Protein AF-A0A2S9GQI5-F1 (afdb_monomer)

Secondary structure (DSSP, 8-state):
--PPPP---SSPPPP------SS--HHHHHHHHHHHHHHHHHHHHHS-HHHHHHHIIIIIH---HHHHTT-

pLDDT: mean 85.16, std 12.0, range [52.06, 97.69]

Structure (mmCIF, N/CA/C/O backbone):
data_AF-A0A2S9GQI5-F1
#
_entry.id   AF-A0A2S9GQI5-F1
#
loop_
_atom_site.group_PDB
_atom_site.id
_atom_site.type_symbol
_atom_site.label_atom_id
_atom_site.label_alt_id
_atom_site.label_comp_id
_atom_site.label_asym_id
_atom_site.label_entity_id
_atom_site.label_seq_id
_atom_site.pdbx_PDB_ins_code
_atom_site.Cartn_x
_atom_site.Cartn_y
_atom_site.Cartn_z
_atom_site.occupancy
_atom_site.B_iso_or_equiv
_atom_site.auth_seq_id
_atom_site.auth_comp_id
_atom_site.auth_asym_id
_atom_site.auth_atom_id
_atom_site.pdbx_PDB_model_num
ATOM 1 N N . ALA A 1 1 ? 26.883 -18.680 3.373 1.00 52.06 1 ALA A N 1
ATOM 2 C CA . ALA A 1 1 ? 26.311 -19.559 2.334 1.00 52.06 1 ALA A CA 1
ATOM 3 C C . ALA A 1 1 ? 27.351 -19.738 1.234 1.00 52.06 1 ALA A C 1
ATOM 5 O O . ALA A 1 1 ? 27.895 -18.741 0.779 1.00 52.06 1 ALA A O 1
ATOM 6 N N . ALA A 1 2 ? 27.708 -20.973 0.873 1.00 59.69 2 ALA A N 1
ATOM 7 C CA . ALA A 1 2 ? 28.675 -21.225 -0.196 1.00 59.69 2 ALA A CA 1
ATOM 8 C C . ALA A 1 2 ? 27.983 -21.048 -1.557 1.00 59.69 2 ALA A C 1
ATOM 10 O O . ALA A 1 2 ? 27.059 -21.792 -1.877 1.00 59.69 2 ALA A O 1
ATOM 11 N N . HIS A 1 3 ? 28.397 -20.045 -2.332 1.00 69.12 3 HIS A N 1
ATOM 12 C CA . HIS A 1 3 ? 27.864 -19.799 -3.670 1.00 69.12 3 HIS A CA 1
ATOM 13 C C . HIS A 1 3 ? 28.379 -20.886 -4.619 1.00 69.12 3 HIS A C 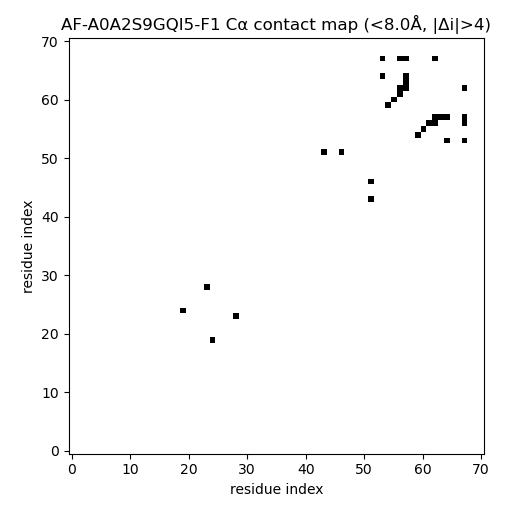1
ATOM 15 O O . HIS A 1 3 ? 29.590 -21.055 -4.784 1.00 69.12 3 HIS A O 1
ATOM 21 N N . ARG A 1 4 ? 27.471 -21.648 -5.231 1.00 72.31 4 ARG A N 1
ATOM 22 C CA . ARG A 1 4 ? 27.830 -22.613 -6.274 1.00 72.31 4 ARG A CA 1
ATOM 23 C C . ARG A 1 4 ? 28.162 -21.825 -7.540 1.00 72.31 4 ARG A C 1
ATOM 25 O O . ARG A 1 4 ? 27.392 -20.960 -7.942 1.00 72.31 4 ARG A O 1
ATOM 32 N N . ARG A 1 5 ? 29.339 -22.066 -8.119 1.00 68.94 5 ARG A N 1
ATOM 33 C CA . ARG A 1 5 ? 29.705 -21.517 -9.429 1.00 68.94 5 ARG A CA 1
ATOM 34 C C . ARG A 1 5 ? 29.188 -22.480 -10.484 1.00 68.94 5 ARG A C 1
ATOM 36 O O . ARG A 1 5 ? 29.596 -23.638 -10.490 1.00 68.94 5 ARG A O 1
ATOM 43 N N . GLU A 1 6 ? 28.273 -22.017 -11.318 1.00 78.50 6 GLU A N 1
ATOM 44 C CA . GLU A 1 6 ? 27.792 -22.784 -12.460 1.00 78.50 6 GLU A CA 1
ATOM 45 C C . GLU A 1 6 ? 28.730 -22.536 -13.643 1.00 78.50 6 GLU A C 1
ATOM 47 O O . GLU A 1 6 ? 29.055 -21.394 -13.968 1.00 78.50 6 GLU A O 1
ATOM 52 N N . THR A 1 7 ? 29.238 -23.613 -14.240 1.00 76.44 7 THR A N 1
ATOM 53 C CA . THR A 1 7 ? 30.070 -23.535 -15.442 1.00 76.44 7 THR A CA 1
ATOM 54 C C . THR A 1 7 ? 29.143 -23.490 -16.645 1.00 76.44 7 THR A C 1
ATOM 56 O O . THR A 1 7 ? 28.500 -24.487 -16.967 1.00 76.44 7 THR A O 1
ATOM 59 N N . TYR A 1 8 ? 29.065 -22.331 -17.295 1.00 72.69 8 TYR A N 1
ATOM 60 C CA . TYR A 1 8 ? 28.327 -22.188 -18.544 1.00 72.69 8 TYR A CA 1
ATOM 61 C C . TYR A 1 8 ? 28.977 -23.071 -19.620 1.00 72.69 8 TYR A C 1
ATOM 63 O O . TYR A 1 8 ? 30.185 -22.992 -19.847 1.00 72.69 8 TYR A O 1
ATOM 71 N N . VAL A 1 9 ? 28.193 -23.948 -20.245 1.00 79.06 9 VAL A N 1
ATOM 72 C CA . VAL A 1 9 ? 28.638 -24.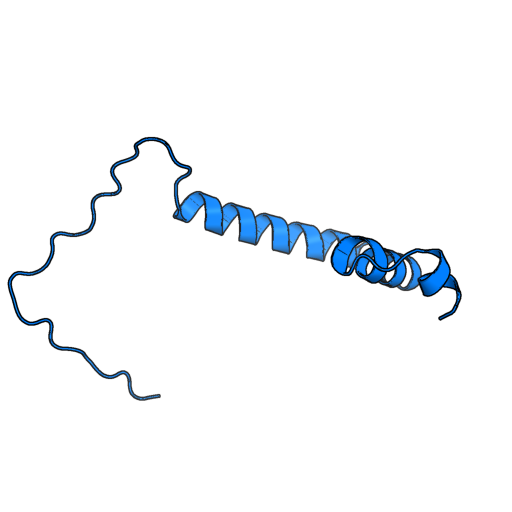822 -21.339 1.00 79.06 9 VAL A CA 1
ATOM 73 C C . VAL A 1 9 ? 28.171 -24.232 -22.667 1.00 79.06 9 VAL A C 1
ATOM 75 O O . VAL A 1 9 ? 26.973 -24.119 -22.899 1.00 79.06 9 VAL A O 1
ATOM 78 N N . GLY A 1 10 ? 29.114 -23.874 -23.541 1.00 79.62 10 GLY A N 1
ATOM 79 C CA . GLY A 1 10 ? 28.837 -23.317 -24.870 1.00 79.62 10 GLY A CA 1
ATOM 80 C C . GLY A 1 10 ? 29.484 -21.953 -25.106 1.00 79.62 10 GLY A C 1
ATOM 81 O O . GLY A 1 10 ? 30.194 -21.436 -24.243 1.00 79.62 10 GLY A O 1
ATOM 82 N N . GLU A 1 11 ? 29.254 -21.390 -26.295 1.00 78.94 11 GLU A N 1
ATOM 83 C CA . GLU A 1 11 ? 29.636 -20.009 -26.608 1.00 78.94 11 GLU A CA 1
ATOM 84 C C . GLU A 1 11 ? 28.949 -19.073 -25.611 1.00 78.94 11 GLU A C 1
ATOM 86 O O . GLU A 1 11 ? 27.746 -19.196 -25.360 1.00 78.94 11 GLU A O 1
ATOM 91 N N . TRP A 1 12 ? 29.729 -18.170 -25.017 1.00 78.75 12 TRP A N 1
ATOM 92 C CA . TRP A 1 12 ? 29.207 -17.130 -24.143 1.00 78.75 12 TRP A CA 1
ATOM 93 C C . TRP A 1 12 ? 28.067 -16.401 -24.859 1.00 78.75 12 TRP A C 1
ATOM 95 O O . TRP A 1 12 ? 28.260 -15.880 -25.960 1.00 78.75 12 TRP A O 1
ATOM 105 N N . LEU A 1 13 ? 26.877 -16.383 -24.249 1.00 77.38 13 LEU A N 1
ATOM 106 C CA . LEU A 1 13 ? 25.775 -15.596 -24.789 1.00 77.38 13 LEU A CA 1
ATOM 107 C C . LEU A 1 13 ? 26.224 -14.126 -24.761 1.00 77.38 13 LEU A C 1
ATOM 109 O O . LEU A 1 13 ? 26.654 -13.672 -23.698 1.00 77.38 13 LEU A O 1
ATOM 113 N N . PRO A 1 14 ? 26.172 -13.381 -25.881 1.00 79.56 14 PRO A N 1
ATOM 114 C CA . PRO A 1 14 ? 26.517 -11.967 -25.865 1.00 79.56 14 PRO A CA 1
ATOM 115 C C . PRO A 1 14 ? 25.692 -11.262 -24.793 1.00 79.56 14 PRO A C 1
ATOM 117 O O . PRO A 1 14 ? 24.549 -11.653 -24.532 1.00 79.56 14 PRO A O 1
ATOM 120 N N . GLU A 1 15 ? 26.276 -10.242 -24.159 1.00 76.44 15 GLU A 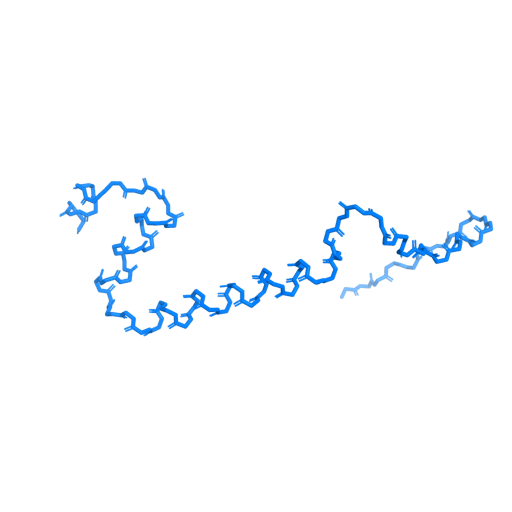N 1
ATOM 121 C CA . GLU A 1 15 ? 25.522 -9.467 -23.180 1.00 76.44 15 GLU A CA 1
ATOM 122 C C . GLU A 1 15 ? 24.213 -8.990 -23.822 1.00 76.44 15 GLU A C 1
ATOM 124 O O . GLU A 1 15 ? 24.239 -8.496 -24.958 1.00 76.44 15 GLU A O 1
ATOM 129 N N . PRO A 1 16 ? 23.066 -9.187 -23.147 1.00 68.69 16 PRO A N 1
ATOM 130 C CA . PRO A 1 16 ? 21.784 -8.793 -23.692 1.00 68.69 16 PRO A CA 1
ATOM 131 C C . PRO A 1 16 ? 21.807 -7.284 -23.920 1.00 68.69 16 PRO A C 1
ATOM 133 O O . PRO A 1 16 ? 21.832 -6.489 -22.981 1.00 68.69 16 PRO A O 1
ATOM 136 N N . VAL A 1 17 ? 21.826 -6.888 -25.191 1.00 69.94 17 VAL A N 1
ATOM 137 C CA . VAL A 1 17 ? 21.720 -5.485 -25.572 1.00 69.94 17 VAL A CA 1
ATOM 138 C C . VAL A 1 17 ? 20.292 -5.070 -25.262 1.00 69.94 17 VAL A C 1
ATOM 140 O O . VAL A 1 17 ? 19.353 -5.641 -25.817 1.00 69.94 17 VAL A O 1
ATOM 143 N N . VAL A 1 18 ? 20.126 -4.091 -24.372 1.00 65.75 18 VAL A N 1
ATOM 144 C CA . VAL A 1 18 ? 18.829 -3.458 -24.119 1.00 65.75 18 VAL A CA 1
ATOM 145 C C . VAL A 1 18 ? 18.440 -2.724 -25.399 1.00 65.75 18 VAL A C 1
ATOM 147 O O . VAL A 1 18 ? 18.789 -1.565 -25.615 1.00 65.75 18 VAL A O 1
ATOM 150 N N . THR A 1 19 ? 17.782 -3.433 -26.313 1.00 62.97 19 THR A N 1
ATOM 151 C CA . THR A 1 19 ? 17.187 -2.844 -27.505 1.00 62.97 19 THR A CA 1
ATOM 152 C C . THR A 1 19 ? 15.998 -2.037 -27.019 1.00 62.97 19 THR A C 1
ATOM 154 O O . THR A 1 19 ? 14.917 -2.584 -26.817 1.00 62.97 19 THR A O 1
ATOM 157 N N . GLY A 1 20 ? 16.224 -0.756 -26.732 1.00 70.69 20 GLY A N 1
ATOM 158 C CA . GLY A 1 20 ? 15.157 0.171 -26.385 1.00 70.69 20 GLY A CA 1
ATOM 159 C C . GLY A 1 20 ? 14.181 0.257 -27.547 1.00 70.69 20 GLY A C 1
ATOM 160 O O . GLY A 1 20 ? 14.452 0.958 -28.514 1.00 70.69 20 GLY A O 1
ATOM 161 N N . LEU A 1 21 ? 13.090 -0.497 -27.464 1.00 61.66 21 LEU A N 1
ATOM 162 C CA . LEU A 1 21 ? 11.965 -0.483 -28.384 1.00 61.66 21 LEU A CA 1
ATOM 163 C C . LEU A 1 21 ? 10.718 -0.811 -27.543 1.00 61.66 21 LEU A C 1
ATOM 165 O O . LEU A 1 21 ? 10.592 -1.900 -26.992 1.00 61.66 21 LEU A O 1
ATOM 169 N N . ASP A 1 22 ? 9.841 0.184 -27.406 1.00 60.34 22 ASP A N 1
ATOM 170 C CA . ASP A 1 22 ? 8.427 0.071 -27.009 1.00 60.34 22 ASP A CA 1
ATOM 171 C C . ASP A 1 22 ? 8.068 -0.165 -25.522 1.00 60.34 22 ASP A C 1
ATOM 173 O O . ASP A 1 22 ? 6.883 -0.268 -25.198 1.00 60.34 22 ASP A O 1
ATOM 177 N N . GLY A 1 23 ? 9.032 -0.169 -24.594 1.00 65.94 23 GLY A N 1
ATOM 178 C CA . GLY A 1 23 ? 8.781 -0.339 -23.152 1.00 65.94 23 GLY A CA 1
ATOM 179 C C . GLY A 1 23 ? 9.630 0.569 -22.258 1.00 65.94 23 GLY A C 1
ATOM 180 O O . GLY A 1 23 ? 10.695 1.033 -22.667 1.00 65.94 23 GLY A O 1
ATOM 181 N N . ALA A 1 24 ? 9.154 0.832 -21.033 1.00 68.06 24 ALA A N 1
ATOM 182 C CA . ALA A 1 24 ? 9.945 1.521 -20.014 1.00 68.06 24 ALA A CA 1
ATOM 183 C C . ALA A 1 24 ? 11.215 0.712 -19.706 1.00 68.06 24 ALA A C 1
ATOM 185 O O . ALA A 1 24 ? 11.157 -0.515 -19.613 1.00 68.06 24 ALA A O 1
ATOM 186 N N . ASP A 1 25 ? 12.351 1.399 -19.553 1.00 78.12 25 ASP A N 1
ATOM 187 C CA . ASP A 1 25 ? 13.604 0.779 -19.120 1.00 78.12 25 ASP A CA 1
ATOM 188 C C . ASP A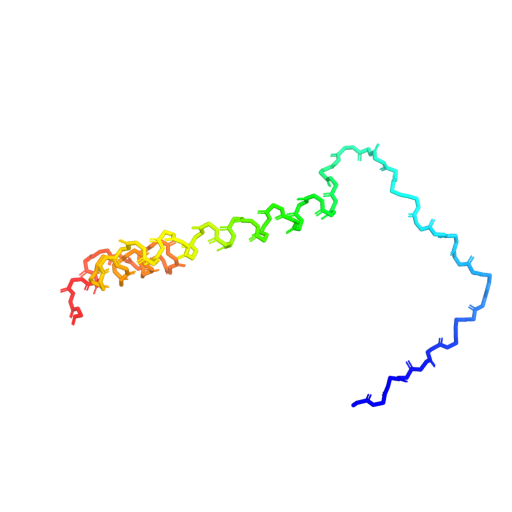 1 25 ? 13.357 -0.025 -17.824 1.00 78.12 25 ASP A C 1
ATOM 190 O O . ASP A 1 25 ? 12.892 0.558 -16.838 1.00 78.12 25 ASP A O 1
ATOM 194 N N . PRO A 1 26 ? 13.635 -1.346 -17.799 1.00 80.12 26 PRO A N 1
ATOM 195 C CA . PRO A 1 26 ? 13.417 -2.174 -16.616 1.00 80.12 26 PRO A CA 1
ATOM 196 C C . PRO A 1 26 ? 14.119 -1.631 -15.369 1.00 80.12 26 PRO A C 1
ATOM 198 O O . PRO A 1 26 ? 13.575 -1.732 -14.269 1.00 80.12 26 PRO A O 1
ATOM 201 N N . LEU A 1 27 ? 15.303 -1.027 -15.533 1.00 82.56 27 LEU A N 1
ATOM 202 C CA . LEU A 1 27 ? 16.015 -0.400 -14.424 1.00 82.56 27 LEU A CA 1
ATOM 203 C C . LEU A 1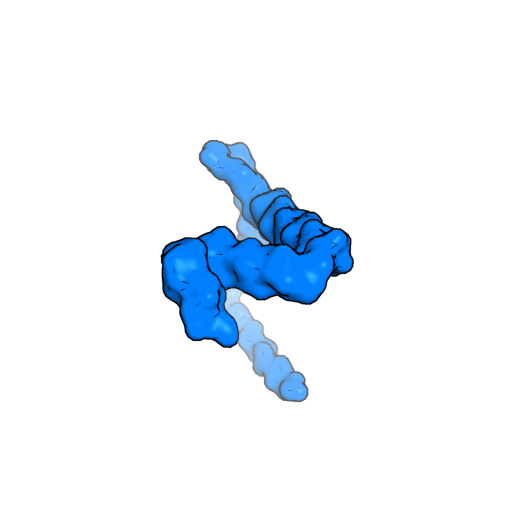 27 ? 15.261 0.836 -13.926 1.00 82.56 27 LEU A C 1
ATOM 205 O O . LEU A 1 27 ? 15.049 0.977 -12.724 1.00 82.56 27 LEU A O 1
ATOM 209 N N . ALA A 1 28 ? 14.809 1.698 -14.836 1.00 84.19 28 ALA A N 1
ATOM 210 C CA . ALA A 1 28 ? 14.007 2.866 -14.487 1.00 84.19 28 ALA A CA 1
ATOM 211 C C . ALA A 1 28 ? 12.690 2.492 -13.784 1.00 84.19 28 ALA A C 1
ATOM 213 O O . ALA A 1 28 ? 12.300 3.174 -12.839 1.00 84.19 28 ALA A O 1
ATOM 214 N N . SER A 1 29 ? 12.027 1.403 -14.193 1.00 84.19 29 SER A N 1
ATOM 215 C CA . SER A 1 29 ? 10.819 0.905 -13.517 1.00 84.19 29 SER A CA 1
ATOM 216 C C . SER A 1 29 ? 11.109 0.475 -12.081 1.00 84.19 29 SER A C 1
ATOM 218 O O . SER A 1 29 ? 10.378 0.853 -11.173 1.00 84.19 29 SER A O 1
ATOM 220 N N . LEU A 1 30 ? 12.191 -0.279 -11.861 1.00 86.56 30 LEU A N 1
ATOM 221 C CA . LEU A 1 30 ? 12.575 -0.729 -10.523 1.00 86.56 30 LEU A CA 1
ATOM 222 C C . LEU A 1 30 ? 12.905 0.451 -9.599 1.00 86.56 30 LEU A C 1
ATOM 224 O O . LEU A 1 30 ? 12.492 0.464 -8.443 1.00 86.56 30 LEU A O 1
ATOM 228 N N . VAL A 1 31 ? 13.638 1.441 -10.117 1.00 88.62 31 VAL A N 1
ATOM 229 C CA . VAL A 1 31 ? 13.971 2.660 -9.369 1.00 88.62 31 VAL A CA 1
ATOM 230 C C . VAL A 1 31 ? 12.702 3.436 -9.016 1.00 88.62 31 VAL A C 1
ATOM 232 O O . VAL A 1 31 ? 12.543 3.842 -7.869 1.00 88.62 31 VAL A O 1
ATOM 235 N N . ALA A 1 32 ? 11.767 3.585 -9.959 1.00 89.50 32 ALA A N 1
ATOM 236 C CA . ALA A 1 32 ? 10.498 4.263 -9.706 1.00 89.50 32 ALA A CA 1
ATOM 237 C C . ALA A 1 32 ? 9.651 3.548 -8.639 1.00 89.50 32 ALA A C 1
ATOM 239 O O . ALA A 1 32 ? 9.075 4.208 -7.772 1.00 89.50 32 ALA A O 1
ATOM 240 N N . ASP A 1 33 ? 9.602 2.214 -8.664 1.00 90.62 33 ASP A N 1
ATOM 241 C CA . ASP A 1 33 ? 8.907 1.418 -7.647 1.00 90.62 33 ASP A CA 1
ATOM 242 C C . ASP A 1 33 ? 9.554 1.580 -6.262 1.00 90.62 33 ASP A C 1
ATOM 244 O O . ASP A 1 33 ? 8.859 1.695 -5.246 1.00 90.62 33 ASP A O 1
ATOM 248 N N . GLU A 1 34 ? 10.887 1.621 -6.198 1.00 91.38 34 GLU A N 1
ATOM 249 C CA . GLU A 1 34 ? 11.609 1.849 -4.947 1.00 91.38 34 GLU A CA 1
ATOM 250 C C . GLU A 1 34 ? 11.375 3.261 -4.388 1.00 91.38 34 GLU A C 1
ATOM 252 O O . GLU A 1 34 ? 11.103 3.406 -3.190 1.00 91.38 34 GLU A O 1
ATOM 257 N N . ASP A 1 35 ? 11.396 4.282 -5.246 1.00 92.25 35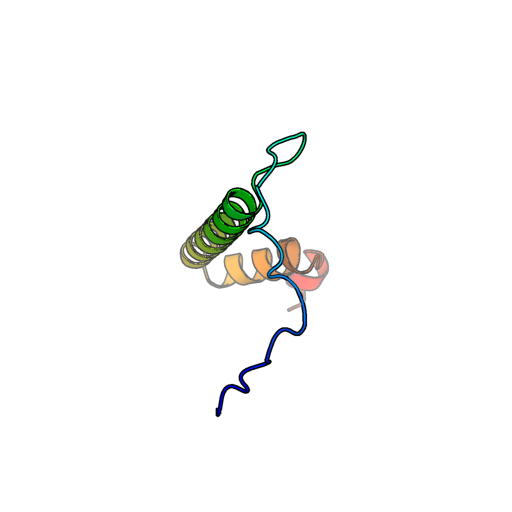 ASP A N 1
ATOM 258 C CA . ASP A 1 35 ? 11.087 5.664 -4.876 1.00 92.25 35 ASP A CA 1
ATOM 259 C C . ASP A 1 35 ? 9.642 5.795 -4.374 1.00 92.25 35 ASP A C 1
ATOM 261 O O . ASP A 1 35 ? 9.389 6.417 -3.338 1.00 92.25 35 ASP A O 1
ATOM 265 N N . ALA A 1 36 ? 8.685 5.158 -5.056 1.00 91.94 36 ALA A N 1
ATOM 266 C CA . ALA A 1 36 ? 7.282 5.142 -4.651 1.00 91.94 36 ALA A CA 1
ATOM 267 C C . ALA A 1 36 ? 7.089 4.457 -3.288 1.00 91.94 36 ALA A C 1
ATOM 269 O O . ALA A 1 36 ? 6.353 4.961 -2.433 1.00 91.94 36 ALA A O 1
ATOM 270 N N . ARG A 1 37 ? 7.795 3.346 -3.040 1.00 90.50 37 ARG A N 1
ATOM 271 C CA . ARG A 1 37 ? 7.808 2.664 -1.737 1.00 90.50 37 ARG A CA 1
ATOM 272 C C . ARG A 1 37 ? 8.328 3.581 -0.634 1.00 90.50 37 ARG A C 1
ATOM 274 O O . ARG A 1 37 ? 7.729 3.644 0.440 1.00 90.50 37 ARG A O 1
ATOM 281 N N . PHE A 1 38 ? 9.434 4.281 -0.876 1.00 95.25 38 PHE A N 1
ATOM 282 C CA . PHE A 1 38 ? 9.999 5.198 0.109 1.00 95.25 38 PHE A CA 1
ATOM 283 C C . PHE A 1 38 ? 9.063 6.381 0.381 1.00 95.25 38 PHE A C 1
ATOM 285 O O . PHE A 1 38 ? 8.805 6.709 1.539 1.00 95.25 38 PHE A O 1
ATOM 292 N N . ALA A 1 39 ? 8.475 6.966 -0.665 1.00 94.62 39 ALA A N 1
ATOM 293 C CA . ALA A 1 39 ? 7.484 8.027 -0.532 1.00 94.62 39 ALA A CA 1
ATOM 294 C C . ALA A 1 39 ? 6.277 7.587 0.318 1.00 94.62 39 ALA A C 1
ATOM 296 O O . ALA A 1 39 ? 5.850 8.331 1.203 1.00 94.62 39 ALA A O 1
ATOM 297 N N . ALA A 1 40 ? 5.770 6.364 0.124 1.00 91.00 40 ALA A N 1
ATOM 298 C CA . ALA A 1 40 ? 4.690 5.817 0.944 1.00 91.00 40 ALA A CA 1
ATOM 299 C C . ALA A 1 40 ? 5.080 5.718 2.431 1.00 91.00 40 ALA A C 1
ATOM 301 O O . ALA A 1 40 ? 4.293 6.095 3.298 1.00 91.00 40 ALA A O 1
ATOM 302 N N . MET A 1 41 ? 6.307 5.288 2.744 1.00 94.38 41 MET A N 1
ATOM 303 C CA . MET A 1 41 ? 6.801 5.236 4.128 1.00 94.38 41 MET A CA 1
ATOM 304 C C . MET A 1 41 ? 6.856 6.622 4.779 1.00 94.38 41 MET A C 1
ATOM 306 O O . MET A 1 41 ? 6.379 6.785 5.900 1.00 94.38 41 MET A O 1
ATOM 310 N N . VAL A 1 42 ? 7.356 7.631 4.061 1.00 95.44 42 VAL A N 1
ATOM 311 C CA . VAL A 1 42 ? 7.391 9.020 4.549 1.00 95.44 42 VAL A CA 1
ATOM 312 C C . VAL A 1 42 ? 5.981 9.537 4.842 1.00 95.44 42 VAL A C 1
ATOM 314 O O . VAL A 1 42 ? 5.757 10.200 5.854 1.00 95.44 42 VAL A O 1
ATOM 317 N N . VAL A 1 43 ? 5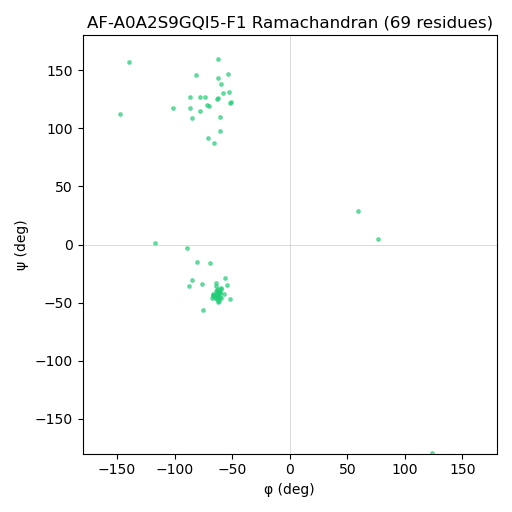.000 9.228 3.990 1.00 94.00 43 VAL A N 1
ATOM 318 C CA . VAL A 1 43 ? 3.599 9.595 4.248 1.00 94.00 43 VAL A CA 1
ATOM 319 C C . VAL A 1 43 ? 3.101 8.937 5.533 1.00 94.00 43 VAL A C 1
ATOM 321 O O . VAL A 1 43 ? 2.567 9.630 6.397 1.00 94.00 43 VAL A O 1
ATOM 324 N N . LEU A 1 44 ? 3.328 7.631 5.704 1.00 95.31 44 LEU A N 1
ATOM 325 C CA . LEU A 1 44 ? 2.909 6.905 6.906 1.00 95.31 44 LEU A CA 1
ATOM 326 C C . LEU A 1 44 ? 3.549 7.471 8.181 1.00 95.31 44 LEU A C 1
ATOM 328 O O . LEU A 1 44 ? 2.881 7.540 9.211 1.00 95.31 44 LEU A O 1
ATOM 332 N N . GLU A 1 45 ? 4.808 7.906 8.128 1.00 95.31 45 GLU A N 1
ATOM 333 C CA . GLU A 1 45 ? 5.502 8.535 9.259 1.00 95.31 45 GLU A CA 1
ATOM 334 C C . GLU A 1 45 ? 4.873 9.864 9.692 1.00 95.31 45 GLU A C 1
ATOM 336 O O . GLU A 1 45 ? 4.856 10.163 10.886 1.00 95.31 45 GLU A O 1
ATOM 341 N N . ASN A 1 46 ? 4.310 10.625 8.750 1.00 96.56 46 ASN A N 1
ATOM 342 C CA . ASN A 1 46 ? 3.665 11.911 9.021 1.00 96.56 46 ASN A CA 1
ATOM 343 C C . ASN A 1 46 ? 2.231 11.785 9.570 1.00 96.56 46 ASN A C 1
ATOM 345 O O . ASN A 1 46 ? 1.692 12.764 10.088 1.00 96.56 46 ASN A O 1
ATOM 349 N N . LEU A 1 47 ? 1.602 10.610 9.471 1.00 96.19 47 LEU A N 1
ATOM 350 C CA . LEU A 1 47 ? 0.250 10.375 9.986 1.00 96.19 47 LEU A CA 1
ATOM 351 C C . LEU A 1 47 ? 0.259 10.084 11.490 1.00 96.19 47 LEU A C 1
ATOM 353 O O . LEU A 1 47 ? 1.152 9.396 12.006 1.00 96.19 47 LEU A O 1
ATOM 357 N N . THR A 1 48 ? -0.796 10.527 12.184 1.00 97.25 48 THR A N 1
ATOM 358 C CA . THR A 1 48 ? -1.058 10.085 13.562 1.00 97.25 48 THR A CA 1
ATOM 359 C C . THR A 1 48 ? -1.301 8.567 13.601 1.00 97.25 48 THR A C 1
ATOM 361 O O . THR A 1 48 ? -1.633 7.976 12.567 1.00 97.25 48 THR A O 1
ATOM 364 N N . PRO A 1 49 ? -1.146 7.902 14.764 1.00 94.56 49 PRO A N 1
ATOM 365 C CA . PRO A 1 49 ? -1.375 6.459 14.871 1.00 94.56 49 PRO A CA 1
ATOM 366 C C . PRO A 1 49 ? -2.737 6.017 14.311 1.00 94.56 49 PRO A C 1
ATOM 368 O O . PRO A 1 49 ? -2.785 5.108 13.486 1.00 94.56 49 PRO A O 1
ATOM 371 N N . ASP A 1 50 ? -3.813 6.722 14.665 1.00 95.25 50 ASP A N 1
ATOM 372 C CA . ASP A 1 50 ? -5.179 6.381 14.244 1.00 95.25 50 ASP A CA 1
ATOM 373 C C . ASP A 1 50 ? -5.374 6.558 12.730 1.00 95.25 50 ASP A C 1
ATOM 375 O O . ASP A 1 50 ? -5.921 5.689 12.050 1.00 95.25 50 ASP A O 1
ATOM 379 N N . GLN A 1 51 ? -4.861 7.661 12.173 1.00 95.75 51 GLN A N 1
ATOM 380 C CA . GLN A 1 51 ? -4.924 7.932 10.734 1.00 95.75 51 GLN A CA 1
ATOM 381 C C . GLN A 1 51 ? -4.167 6.877 9.929 1.00 95.75 51 GLN A C 1
ATOM 383 O O . GLN A 1 51 ? -4.617 6.463 8.863 1.00 95.75 51 GLN A O 1
ATOM 388 N N . ARG A 1 52 ? -3.021 6.425 10.445 1.00 96.06 52 ARG A N 1
ATOM 389 C CA . ARG A 1 52 ? -2.190 5.409 9.801 1.00 96.06 52 ARG A CA 1
ATOM 390 C C . ARG A 1 52 ? -2.888 4.057 9.745 1.00 96.06 52 ARG A C 1
ATOM 392 O O . ARG A 1 52 ? -2.834 3.407 8.708 1.00 96.06 52 ARG A O 1
ATOM 399 N N . VAL A 1 53 ? -3.544 3.645 10.830 1.00 95.25 53 VAL A N 1
ATOM 400 C CA . VAL A 1 53 ? -4.304 2.386 10.869 1.00 95.25 53 VAL A CA 1
ATOM 401 C C . VAL A 1 53 ? -5.441 2.421 9.851 1.00 95.25 53 VAL A C 1
ATOM 403 O O . VAL A 1 53 ? -5.539 1.512 9.028 1.00 95.25 53 VAL A O 1
ATOM 406 N N . ALA A 1 54 ? -6.238 3.495 9.847 1.00 96.25 54 ALA A N 1
ATOM 407 C CA . ALA A 1 54 ? -7.339 3.644 8.900 1.00 96.25 54 ALA A CA 1
ATOM 408 C C . ALA A 1 54 ? -6.854 3.643 7.440 1.00 96.25 54 ALA A C 1
ATOM 410 O O . ALA A 1 54 ? -7.412 2.924 6.616 1.00 96.25 54 ALA A O 1
ATOM 411 N N . PHE A 1 55 ? -5.786 4.389 7.135 1.00 95.06 55 PHE A N 1
ATOM 412 C CA . PHE A 1 55 ? -5.200 4.451 5.795 1.00 95.06 55 PHE A CA 1
ATOM 413 C C . PHE A 1 55 ? -4.649 3.095 5.332 1.00 95.06 55 PHE A C 1
ATOM 415 O O . PHE A 1 55 ? -4.932 2.658 4.224 1.00 95.06 55 PHE A O 1
ATOM 422 N N . VAL A 1 56 ? -3.886 2.389 6.174 1.00 94.88 56 VAL A N 1
ATOM 423 C CA . VAL A 1 56 ? -3.296 1.096 5.791 1.00 94.88 56 VAL A CA 1
ATOM 424 C C . VAL A 1 56 ? -4.379 0.046 5.548 1.00 94.88 56 VAL A C 1
ATOM 426 O O . VAL A 1 56 ? -4.318 -0.659 4.543 1.00 94.88 56 VAL A O 1
ATOM 429 N N . LEU A 1 57 ? -5.369 -0.061 6.438 1.00 96.62 57 LEU A N 1
ATOM 430 C CA . LEU A 1 57 ? -6.440 -1.050 6.301 1.00 96.62 57 LEU A CA 1
ATOM 431 C C . LEU A 1 57 ? -7.325 -0.764 5.085 1.00 96.62 57 LEU A C 1
ATOM 433 O O . LEU A 1 57 ? -7.621 -1.680 4.319 1.00 96.62 57 LEU A O 1
ATOM 437 N N . HIS A 1 58 ? -7.703 0.494 4.873 1.00 97.00 58 HIS A N 1
ATOM 438 C CA . HIS A 1 58 ? -8.578 0.855 3.768 1.00 97.00 58 HIS A CA 1
ATOM 439 C C . HIS A 1 58 ? -7.849 0.849 2.418 1.00 97.00 58 HIS A C 1
ATOM 441 O O . HIS A 1 58 ? -8.243 0.124 1.510 1.00 97.00 58 HIS A O 1
ATOM 447 N N . ASP A 1 59 ? -6.765 1.607 2.274 1.00 94.38 59 ASP A N 1
ATOM 448 C CA . ASP A 1 59 ? -6.109 1.821 0.981 1.00 94.38 59 ASP A CA 1
ATOM 449 C C . ASP A 1 59 ? -5.117 0.700 0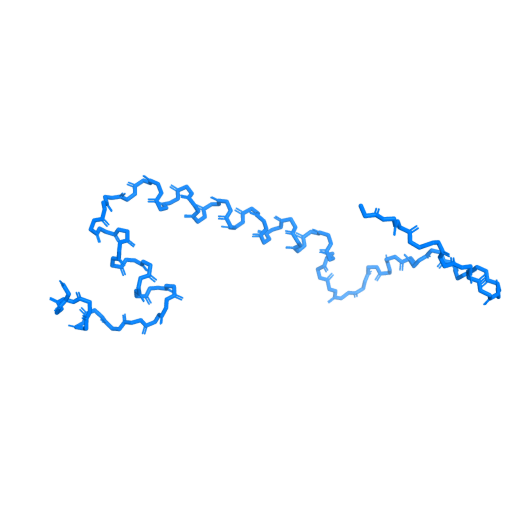.632 1.00 94.38 59 ASP A C 1
ATOM 451 O O . ASP A 1 59 ? -4.936 0.372 -0.540 1.00 94.38 59 ASP A O 1
ATOM 455 N N . GLY A 1 60 ? -4.488 0.083 1.638 1.00 91.81 60 GLY A N 1
ATOM 456 C CA . GLY A 1 60 ? -3.526 -1.008 1.443 1.00 91.81 60 GLY A CA 1
ATOM 457 C C . GLY A 1 60 ? -4.159 -2.400 1.379 1.00 91.81 60 GLY A C 1
ATOM 458 O O . GLY A 1 60 ? -3.690 -3.250 0.624 1.00 91.81 60 GLY A O 1
ATOM 459 N N . PHE A 1 61 ? -5.222 -2.637 2.155 1.00 95.69 61 PHE A N 1
ATOM 460 C CA . PHE A 1 61 ? -5.875 -3.950 2.273 1.00 95.69 61 PHE A CA 1
ATOM 461 C C . PHE A 1 61 ? -7.330 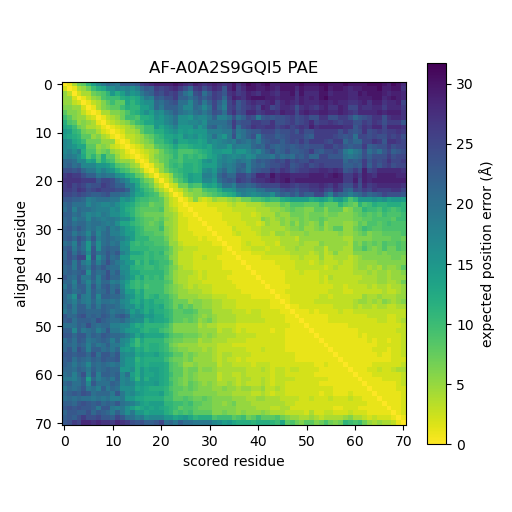-3.979 1.787 1.00 95.69 61 PHE A C 1
ATOM 463 O O . PHE A 1 61 ? -7.955 -5.038 1.838 1.00 95.69 61 PHE A O 1
ATOM 470 N N . ALA A 1 62 ? -7.860 -2.861 1.280 1.00 97.25 62 ALA A N 1
ATOM 471 C CA . ALA A 1 62 ? -9.234 -2.742 0.787 1.00 97.25 62 ALA A CA 1
ATOM 472 C C . ALA A 1 62 ? -10.317 -3.056 1.842 1.00 97.25 62 ALA A C 1
ATOM 474 O O . ALA A 1 62 ? -11.412 -3.502 1.495 1.00 97.25 62 ALA A O 1
ATOM 475 N N . VAL A 1 63 ? -10.032 -2.817 3.127 1.00 97.69 63 VAL A N 1
ATOM 476 C CA . VAL A 1 63 ? -11.005 -2.994 4.215 1.00 97.69 63 VAL A CA 1
ATOM 477 C C . VAL A 1 63 ? -11.973 -1.802 4.241 1.00 97.69 63 VAL A C 1
ATOM 479 O O . VAL A 1 63 ? -11.522 -0.657 4.308 1.00 97.69 63 VAL A O 1
ATOM 482 N N . PRO A 1 64 ? -13.302 -2.009 4.219 1.00 97.19 64 PRO A N 1
ATOM 483 C CA . PRO A 1 64 ? -14.262 -0.911 4.285 1.00 97.19 64 PRO A CA 1
ATOM 484 C C . PRO A 1 64 ? -14.156 -0.116 5.592 1.00 97.19 64 PRO A C 1
ATOM 486 O O . PRO A 1 64 ? -14.021 -0.692 6.670 1.00 97.19 64 PRO A O 1
ATOM 489 N N . PHE A 1 65 ? -14.343 1.208 5.534 1.00 95.81 65 PHE A N 1
ATOM 490 C CA . PHE A 1 65 ? -14.322 2.058 6.736 1.00 95.81 65 PHE A CA 1
ATOM 491 C C . PHE A 1 65 ? -15.325 1.641 7.815 1.00 95.81 65 PHE A C 1
ATOM 493 O O . PHE A 1 65 ? -15.076 1.869 8.993 1.00 95.81 65 PHE A O 1
ATOM 500 N N . THR A 1 66 ? -16.445 1.028 7.428 1.00 96.81 66 THR A N 1
ATOM 501 C CA . THR A 1 66 ? -17.428 0.508 8.384 1.00 96.81 66 THR A CA 1
ATOM 502 C C . THR A 1 66 ? -16.851 -0.604 9.251 1.00 96.81 66 THR A C 1
ATOM 504 O O . THR A 1 66 ? -17.124 -0.624 10.437 1.00 96.81 66 THR A O 1
ATOM 507 N N . GLU A 1 67 ? -16.028 -1.485 8.678 1.00 95.31 67 GLU A N 1
ATOM 508 C CA . GLU A 1 67 ? -15.379 -2.579 9.410 1.00 95.31 67 GLU A CA 1
ATOM 509 C C . GLU A 1 67 ? -14.206 -2.066 10.257 1.00 95.31 67 GLU A C 1
ATOM 511 O O . GLU A 1 67 ? -13.993 -2.533 11.369 1.00 95.31 67 GLU A O 1
ATOM 516 N N . ILE A 1 68 ? -13.484 -1.047 9.779 1.00 94.88 68 ILE A N 1
ATOM 517 C CA . ILE A 1 68 ? -12.409 -0.390 10.546 1.00 94.88 68 ILE A CA 1
ATOM 518 C C . ILE A 1 68 ? -12.965 0.308 11.795 1.00 94.88 68 ILE A C 1
ATOM 520 O O . ILE A 1 68 ? -12.300 0.332 12.824 1.00 94.88 68 ILE A O 1
ATOM 524 N N . ALA A 1 69 ? -14.171 0.876 11.715 1.00 93.00 69 ALA A N 1
ATOM 525 C CA . ALA A 1 69 ? -14.808 1.567 12.834 1.00 93.00 69 ALA A CA 1
ATOM 526 C C . ALA A 1 69 ? -15.236 0.632 13.983 1.00 93.00 69 ALA A C 1
ATOM 528 O O . ALA A 1 69 ? -15.503 1.120 15.080 1.00 93.00 69 ALA A O 1
ATOM 529 N N . ASP A 1 70 ? -15.303 -0.679 13.730 1.00 91.00 70 ASP A N 1
ATOM 530 C CA . ASP A 1 70 ? -15.687 -1.697 14.713 1.00 91.00 70 ASP A CA 1
ATOM 531 C C . ASP A 1 70 ? -14.485 -2.253 15.519 1.00 91.00 70 ASP A C 1
ATOM 533 O O . ASP A 1 70 ? -14.683 -3.084 16.410 1.00 91.00 70 ASP A O 1
ATOM 537 N N . VAL A 1 71 ? -13.253 -1.811 15.218 1.00 79.12 71 VAL A N 1
ATOM 538 C CA . VAL A 1 71 ? -11.985 -2.209 15.876 1.00 79.12 71 VAL A CA 1
ATOM 539 C C . VAL A 1 71 ? -11.575 -1.204 16.949 1.00 79.12 71 VAL A C 1
ATOM 541 O O . VAL A 1 71 ? -11.181 -1.663 18.048 1.00 79.12 71 VAL A O 1
#

Nearest PDB structures (foldseek):
  6jbq-assembly1_F  TM=7.998E-01  e=1.409E+00  Escherichia coli K-12
  8z6g-assembly1_B  TM=5.944E-01  e=1.409E+00  Pseudomonas aeruginosa
  1rp3-assembly2_C  TM=8.098E-01  e=2.854E+00  Aquifex aeolicus
  6kj6-assembly1_F  TM=7.384E-01  e=6.203E+00  Escherichia coli K-12
  6n58-assembly1_L  TM=6.657E-01  e=7.666E+00  Escherichia coli

Radius of gyration: 22.02 Å; Cα contacts (8 Å, |Δi|>4): 16; chains: 1; bounding box: 48×37×44 Å

Solvent-accessible surface area (backbone atoms only — not comparable to full-atom values): 4706 Å² total; per-residue (Å²): 133,88,82,82,82,80,79,84,85,73,82,80,75,71,80,83,73,83,72,88,70,98,65,80,55,70,67,60,52,52,50,50,54,52,50,52,52,51,52,52,51,56,53,52,69,73,41,54,76,69,57,36,52,54,46,45,40,34,77,72,66,69,43,56,69,75,64,62,74,75,110

Foldseek 3Di:
DDDDDDDDPDDPDPDPDPPPDDDDDPVVVVVVVVVVVVVVVVVLVPDDPLRNQQCCCCVVVVHDPVVVVVD

Sequence (71 aa):
AAHRRETYVGEWLPEPVVTGLDGADPLASLVADEDARFAAMVVLENLTPDQRVAFVLHDGFAVPFTEIADV

Mean predicted aligned error: 11.86 Å